Protein AF-A0A401NNU4-F1 (afdb_monomer)

pLDDT: mean 76.31, std 21.55, range [32.75, 97.31]

Structure (mmCIF, N/CA/C/O backbone):
data_AF-A0A401NNU4-F1
#
_entry.id   AF-A0A401NNU4-F1
#
loop_
_atom_site.group_PDB
_atom_site.id
_atom_site.type_symbol
_atom_site.label_atom_id
_atom_site.label_alt_id
_atom_site.label_comp_id
_atom_site.label_asym_id
_atom_site.label_entity_id
_atom_site.label_seq_id
_atom_site.pdbx_PDB_ins_code
_atom_site.Cartn_x
_atom_site.Cartn_y
_atom_site.Cartn_z
_atom_site.occupancy
_atom_site.B_iso_or_equiv
_atom_site.auth_seq_id
_atom_site.auth_comp_id
_atom_site.auth_asym_id
_atom_site.auth_atom_id
_atom_site.pdbx_PDB_model_num
ATOM 1 N N . MET A 1 1 ? -15.698 57.629 66.732 1.00 32.75 1 MET A N 1
ATOM 2 C CA . MET A 1 1 ? -15.661 58.706 67.742 1.00 32.75 1 MET A CA 1
ATOM 3 C C . MET A 1 1 ? -14.354 58.542 68.525 1.00 32.75 1 MET A C 1
ATOM 5 O O . MET A 1 1 ? -14.315 57.684 69.387 1.00 32.75 1 MET A O 1
ATOM 9 N N . ALA A 1 2 ? -13.320 59.308 68.112 1.00 33.59 2 ALA A N 1
ATOM 10 C CA . ALA A 1 2 ? -11.978 59.569 68.696 1.00 33.59 2 ALA A CA 1
ATOM 11 C C . ALA A 1 2 ? -10.979 58.399 68.957 1.00 33.59 2 ALA A C 1
ATOM 13 O O . ALA A 1 2 ? -11.419 57.302 69.278 1.00 33.59 2 ALA A O 1
ATOM 14 N N . PRO A 1 3 ? -9.642 58.637 68.993 1.00 44.38 3 PRO A N 1
ATOM 15 C CA . PRO A 1 3 ? -8.822 59.636 68.278 1.00 44.38 3 PRO A CA 1
ATOM 16 C C . PRO A 1 3 ? -7.462 59.092 67.745 1.00 44.38 3 PRO A C 1
ATOM 18 O O . PRO A 1 3 ? -7.062 57.960 67.998 1.00 44.38 3 PRO A O 1
ATOM 21 N N . ALA A 1 4 ? -6.752 59.949 67.004 1.00 43.72 4 ALA A N 1
ATOM 22 C CA . ALA A 1 4 ? -5.380 59.786 66.521 1.00 43.72 4 ALA A CA 1
ATOM 23 C C . ALA A 1 4 ? -4.320 60.005 67.621 1.00 43.72 4 ALA A C 1
ATOM 25 O O . ALA A 1 4 ? -4.556 60.803 68.525 1.00 43.72 4 ALA A O 1
ATOM 26 N N . MET A 1 5 ? -3.132 59.397 67.481 1.00 40.28 5 MET A N 1
ATOM 27 C CA . MET A 1 5 ? -1.872 59.950 68.002 1.00 40.28 5 MET A CA 1
ATOM 28 C C . MET A 1 5 ? -0.637 59.358 67.296 1.00 40.28 5 MET A C 1
ATOM 30 O O . MET A 1 5 ? -0.454 58.148 67.204 1.00 40.28 5 MET A O 1
ATOM 34 N N . ASP A 1 6 ? 0.168 60.291 66.804 1.00 37.78 6 ASP A N 1
ATOM 35 C CA . ASP A 1 6 ? 1.429 60.233 66.069 1.00 37.78 6 ASP A CA 1
ATOM 36 C C . ASP A 1 6 ? 2.617 59.770 66.939 1.00 37.78 6 ASP A C 1
ATOM 38 O O . ASP A 1 6 ? 2.734 60.194 68.091 1.00 37.78 6 ASP A O 1
ATOM 42 N N . ARG A 1 7 ? 3.513 58.939 66.379 1.00 45.00 7 ARG A N 1
ATOM 43 C CA . ARG A 1 7 ? 4.936 58.861 66.761 1.00 45.00 7 ARG A CA 1
ATOM 44 C C . ARG A 1 7 ? 5.785 58.530 65.537 1.00 45.00 7 ARG A C 1
ATOM 46 O O . ARG A 1 7 ? 5.770 57.417 65.016 1.00 45.00 7 ARG A O 1
ATOM 53 N N . THR A 1 8 ? 6.557 59.525 65.144 1.00 41.88 8 THR A N 1
ATOM 54 C CA . THR A 1 8 ? 7.609 59.523 64.137 1.00 41.88 8 THR A CA 1
ATOM 55 C C . THR A 1 8 ? 8.772 58.592 64.515 1.00 41.88 8 THR A C 1
ATOM 57 O O . THR A 1 8 ? 9.330 58.673 65.609 1.00 41.88 8 THR A O 1
ATOM 60 N N . TRP A 1 9 ? 9.169 57.710 63.591 1.00 35.28 9 TRP A N 1
ATOM 61 C CA . TRP A 1 9 ? 10.417 56.939 63.642 1.00 35.28 9 TRP A CA 1
ATOM 62 C C . TRP A 1 9 ? 11.091 57.001 62.269 1.00 35.28 9 TRP A C 1
ATOM 64 O O . TRP A 1 9 ? 10.523 56.538 61.281 1.00 35.28 9 TRP A O 1
ATOM 74 N N . SER A 1 10 ? 12.296 57.568 62.214 1.00 48.84 10 SER A N 1
ATOM 75 C CA . SER A 1 10 ? 13.102 57.700 60.994 1.00 48.84 10 SER A CA 1
ATOM 76 C C . SER A 1 10 ? 14.362 56.835 61.109 1.00 48.84 10 SER A C 1
ATOM 78 O O . SER A 1 10 ? 15.197 57.128 61.966 1.00 48.84 10 SER A O 1
ATOM 80 N N . PRO A 1 11 ? 14.567 55.809 60.266 1.00 45.81 11 PRO A N 1
ATOM 81 C CA . PRO A 1 11 ? 15.863 55.146 60.143 1.00 45.81 11 PRO A CA 1
ATOM 82 C C . PRO A 1 11 ? 16.764 55.895 59.143 1.00 45.81 11 PRO A C 1
ATOM 84 O O . PRO A 1 11 ? 16.303 56.326 58.088 1.00 45.81 11 PRO A O 1
ATOM 87 N N . GLY A 1 12 ? 18.038 56.076 59.505 1.00 53.81 12 GLY A N 1
ATOM 88 C CA . GLY A 1 12 ? 19.065 56.776 58.722 1.00 53.81 12 GLY A CA 1
ATOM 89 C C . GLY A 1 12 ? 19.544 56.035 57.457 1.00 53.81 12 GLY A C 1
ATOM 90 O O . GLY A 1 12 ? 19.039 54.961 57.142 1.00 53.81 12 GLY A O 1
ATOM 91 N N . PRO A 1 13 ? 20.509 56.612 56.715 1.00 48.47 13 PRO A N 1
ATOM 92 C CA . PRO A 1 13 ? 20.889 56.145 55.381 1.00 48.47 13 PRO A CA 1
ATOM 93 C C . PRO A 1 13 ? 21.641 54.803 55.400 1.00 48.47 13 PRO A C 1
ATOM 95 O O . PRO A 1 13 ? 22.584 54.616 56.170 1.00 48.47 13 PRO A O 1
ATOM 98 N N . GLU A 1 14 ? 21.232 53.887 54.519 1.00 53.38 14 GLU A N 1
ATOM 99 C CA . GLU A 1 14 ? 21.875 52.588 54.285 1.00 53.38 14 GLU A CA 1
ATOM 100 C C . GLU A 1 14 ? 23.282 52.744 53.661 1.00 53.38 14 GLU A C 1
ATOM 102 O O . GLU A 1 14 ? 23.478 53.603 52.794 1.00 53.38 14 GLU A O 1
ATOM 107 N N . PRO A 1 15 ? 24.278 51.922 54.049 1.00 52.44 15 PRO A N 1
ATOM 108 C CA . PRO A 1 15 ? 25.593 51.919 53.412 1.00 52.44 15 PRO A CA 1
ATOM 109 C C . PRO A 1 15 ? 25.564 51.216 52.035 1.00 52.44 15 PRO A C 1
ATOM 111 O O . PRO A 1 15 ? 24.813 50.258 51.847 1.00 52.44 15 PRO A O 1
ATOM 114 N N . PRO A 1 16 ? 26.396 51.643 51.065 1.00 50.12 16 PRO A N 1
ATOM 115 C CA . PRO A 1 16 ? 26.349 51.127 49.698 1.00 50.12 16 PRO A CA 1
ATOM 116 C C . PRO A 1 16 ? 26.843 49.676 49.599 1.00 50.12 16 PRO A C 1
ATOM 118 O O . PRO A 1 16 ? 27.906 49.320 50.109 1.00 50.12 16 PRO A O 1
ATOM 121 N N . LEU A 1 17 ? 26.075 48.846 48.889 1.00 44.38 17 LEU A N 1
ATOM 122 C CA . LEU A 1 17 ? 26.400 47.454 48.578 1.00 44.38 17 LEU A CA 1
ATOM 123 C C . LEU A 1 17 ? 27.609 47.376 47.628 1.00 44.38 17 LEU A C 1
ATOM 125 O O . LEU A 1 17 ? 27.602 47.973 46.550 1.00 44.38 17 LEU A O 1
ATOM 129 N N . SER A 1 18 ? 28.634 46.606 47.997 1.00 47.62 18 SER A N 1
ATOM 130 C CA . SER A 1 18 ? 29.724 46.237 47.089 1.00 47.62 18 SER A CA 1
ATOM 131 C C . SER A 1 18 ? 29.241 45.199 46.058 1.00 47.62 18 SER A C 1
ATOM 133 O O . SER A 1 18 ? 28.441 44.319 46.393 1.00 47.62 18 SER A O 1
ATOM 135 N N . PRO A 1 19 ? 29.696 45.257 44.791 1.00 43.25 19 PRO A N 1
ATOM 136 C CA . PRO A 1 19 ? 29.259 44.303 43.782 1.00 43.25 19 PRO A CA 1
ATOM 137 C C . PRO A 1 19 ? 29.974 42.962 43.988 1.00 43.25 19 PRO A C 1
ATOM 139 O O . PRO A 1 19 ? 31.142 42.791 43.642 1.00 43.25 19 PRO A O 1
ATOM 142 N N . VAL A 1 20 ? 29.256 41.984 44.543 1.00 46.81 20 VAL A N 1
ATOM 143 C CA . VAL A 1 20 ? 29.666 40.575 44.522 1.00 46.81 20 VAL A CA 1
ATOM 144 C C . VAL A 1 20 ? 29.610 40.092 43.072 1.00 46.81 20 VAL A C 1
ATOM 146 O O . VAL A 1 20 ? 28.531 39.949 42.495 1.00 46.81 20 VAL A O 1
ATOM 149 N N . SER A 1 21 ? 30.784 39.855 42.487 1.00 41.12 21 SER A N 1
ATOM 150 C CA . SER A 1 21 ? 30.956 39.197 41.191 1.00 41.12 21 SER A CA 1
ATOM 151 C C . SER A 1 21 ? 30.304 37.811 41.225 1.00 41.12 21 SER A C 1
ATOM 153 O O . SER A 1 21 ? 30.857 36.852 41.763 1.00 41.12 21 SER A O 1
ATOM 155 N N . ARG A 1 22 ? 29.082 37.710 40.693 1.00 39.50 22 ARG A N 1
ATOM 156 C CA . ARG A 1 22 ? 28.406 36.439 40.427 1.00 39.50 22 ARG A CA 1
ATOM 157 C C . ARG A 1 22 ? 28.782 35.990 39.023 1.00 39.50 22 ARG A C 1
ATOM 159 O O . ARG A 1 22 ? 28.078 36.299 38.069 1.00 39.50 22 ARG A O 1
ATOM 166 N N . ASN A 1 23 ? 29.876 35.246 38.909 1.00 36.31 23 ASN A N 1
ATOM 167 C CA . ASN A 1 23 ? 30.072 34.382 37.749 1.00 36.31 23 ASN A CA 1
ATOM 168 C C . ASN A 1 23 ? 29.022 33.259 37.819 1.00 36.31 23 ASN A C 1
ATOM 170 O O . ASN A 1 23 ? 29.019 32.515 38.804 1.00 36.31 23 ASN A O 1
ATOM 174 N N . PRO A 1 24 ? 28.124 33.104 36.831 1.00 41.31 24 PRO A N 1
ATOM 175 C CA . PRO A 1 24 ? 27.259 31.940 36.787 1.00 41.31 24 PRO A CA 1
ATOM 176 C C . PRO A 1 24 ? 28.089 30.732 36.335 1.00 41.31 24 PRO A C 1
ATOM 178 O O . PRO A 1 24 ? 28.663 30.723 35.247 1.00 41.31 24 PRO A O 1
ATOM 181 N N . LEU A 1 25 ? 28.162 29.706 37.184 1.00 40.00 25 LEU A N 1
ATOM 182 C CA . LEU A 1 25 ? 28.594 28.370 36.772 1.00 40.00 25 LEU A CA 1
ATOM 183 C C . LEU A 1 25 ? 27.616 27.867 35.694 1.00 40.00 25 LEU A C 1
ATOM 185 O O . LEU A 1 25 ? 26.404 28.018 35.884 1.00 40.00 25 LEU A O 1
ATOM 189 N N . PRO A 1 26 ? 28.075 27.263 34.584 1.00 38.59 26 PRO A N 1
ATOM 190 C CA . PRO A 1 26 ? 27.151 26.677 33.630 1.00 38.59 26 PRO A CA 1
ATOM 191 C C . PRO A 1 26 ? 26.480 25.464 34.283 1.00 38.59 26 PRO A C 1
ATOM 193 O O . PRO A 1 26 ? 27.127 24.473 34.618 1.00 38.59 26 PRO A O 1
ATOM 196 N N . LEU A 1 27 ? 25.163 25.553 34.470 1.00 38.00 27 LEU A N 1
ATOM 197 C CA . LEU A 1 27 ? 24.308 24.403 34.735 1.00 38.00 27 LEU A CA 1
ATOM 198 C C . LEU A 1 27 ? 24.391 23.492 33.508 1.00 38.00 27 LEU A C 1
ATOM 200 O O . LEU A 1 27 ? 23.759 23.752 32.486 1.00 38.00 27 LEU A O 1
ATOM 204 N N . SER A 1 28 ? 25.217 22.450 33.605 1.00 37.31 28 SER A N 1
ATOM 205 C CA . SER A 1 28 ? 25.297 21.363 32.632 1.00 37.31 28 SER A CA 1
ATOM 206 C C . SER A 1 28 ? 23.976 20.598 32.641 1.00 37.31 28 SER A C 1
ATOM 208 O O . SER A 1 28 ? 23.824 19.581 33.314 1.00 37.31 28 SER A O 1
ATOM 210 N N . ILE A 1 29 ? 22.998 21.116 31.903 1.00 43.00 29 ILE A N 1
ATOM 211 C CA . ILE A 1 29 ? 21.837 20.356 31.463 1.00 43.00 29 ILE A CA 1
ATOM 212 C C . ILE A 1 29 ? 22.400 19.292 30.523 1.00 43.00 29 ILE A C 1
ATOM 214 O O . ILE A 1 29 ? 22.814 19.602 29.405 1.00 43.00 29 ILE A O 1
ATOM 218 N N . THR A 1 30 ? 22.445 18.046 30.995 1.00 43.84 30 THR A N 1
ATOM 219 C CA . THR A 1 30 ? 22.606 16.856 30.156 1.00 43.84 30 THR A CA 1
ATOM 220 C C . THR A 1 30 ? 21.442 16.823 29.171 1.00 43.84 30 THR A C 1
ATOM 222 O O . THR A 1 30 ? 20.415 16.190 29.390 1.00 43.84 30 THR A O 1
ATOM 225 N N . THR A 1 31 ? 21.587 17.574 28.088 1.00 39.41 31 THR A N 1
ATOM 226 C CA . THR A 1 31 ? 20.840 17.353 26.859 1.00 39.41 31 THR A CA 1
ATOM 227 C C . THR A 1 31 ? 21.402 16.045 26.309 1.00 39.41 31 THR A C 1
ATOM 229 O O . THR A 1 31 ? 22.629 15.946 26.204 1.00 39.41 31 THR A O 1
ATOM 232 N N . PRO A 1 32 ? 20.592 15.013 26.008 1.00 39.66 32 PRO A N 1
ATOM 233 C CA . PRO A 1 32 ? 21.134 13.827 25.366 1.00 39.66 32 PRO A CA 1
ATOM 234 C C . PRO A 1 32 ? 21.849 14.285 24.093 1.00 39.66 32 PRO A C 1
ATOM 236 O O . PRO A 1 32 ? 21.287 15.032 23.290 1.00 39.66 32 PRO A O 1
ATOM 239 N N . ALA A 1 33 ? 23.107 13.878 23.938 1.00 47.31 33 ALA A N 1
ATOM 240 C CA . ALA A 1 33 ? 24.030 14.286 22.877 1.00 47.31 33 ALA A CA 1
ATOM 241 C C . ALA A 1 33 ? 23.599 13.848 21.456 1.00 47.31 33 ALA A C 1
ATOM 243 O O . ALA A 1 33 ? 24.410 13.790 20.540 1.00 47.31 33 ALA A O 1
ATOM 244 N N . MET A 1 34 ? 22.317 13.552 21.252 1.00 45.59 34 MET A N 1
ATOM 245 C CA . MET A 1 34 ? 21.749 13.002 20.028 1.00 45.59 34 MET A CA 1
ATOM 246 C C . MET A 1 34 ? 21.337 14.078 19.010 1.00 45.59 34 MET A C 1
ATOM 248 O O . MET A 1 34 ? 20.809 13.748 17.956 1.00 45.59 34 MET A O 1
ATOM 252 N N . PHE A 1 35 ? 21.560 15.367 19.301 1.00 45.53 35 PHE A N 1
ATOM 253 C CA . PHE A 1 35 ? 21.097 16.471 18.444 1.00 45.53 35 PHE A CA 1
ATOM 254 C C . PHE A 1 35 ? 22.213 17.350 17.849 1.00 45.53 35 PHE A C 1
ATOM 256 O O . PHE A 1 35 ? 21.921 18.278 17.092 1.00 45.53 35 PHE A O 1
ATOM 263 N N . ILE A 1 36 ? 23.491 17.055 18.136 1.00 50.41 36 ILE A N 1
ATOM 264 C CA . ILE A 1 36 ? 24.652 17.789 17.592 1.00 50.41 36 ILE A CA 1
ATOM 265 C C . ILE A 1 36 ? 25.535 16.857 16.740 1.00 50.41 36 ILE A C 1
ATOM 267 O O . ILE A 1 36 ? 26.698 16.615 17.037 1.00 50.41 36 ILE A O 1
ATOM 271 N N . ILE A 1 37 ? 24.980 16.365 15.630 1.00 47.41 37 ILE A N 1
ATOM 272 C CA . ILE A 1 37 ? 25.741 15.890 14.454 1.00 47.41 37 ILE A CA 1
ATOM 273 C C . ILE A 1 37 ? 25.228 16.667 13.223 1.00 47.41 37 ILE A C 1
ATOM 275 O O . ILE A 1 37 ? 24.830 16.114 12.207 1.00 47.41 37 ILE A O 1
ATOM 279 N N . ARG A 1 38 ? 25.135 17.997 13.333 1.00 54.16 38 ARG A N 1
ATOM 280 C CA . ARG A 1 38 ? 24.324 18.841 12.430 1.00 54.16 38 ARG A CA 1
ATOM 281 C C . ARG A 1 38 ? 25.023 19.425 11.192 1.00 54.16 38 ARG A C 1
ATOM 283 O O . ARG A 1 38 ? 24.593 20.470 10.720 1.00 54.16 38 ARG A O 1
ATOM 290 N N . SER A 1 39 ? 26.064 18.813 10.619 1.00 56.78 39 SER A N 1
ATOM 291 C CA . SER A 1 39 ? 26.588 19.377 9.349 1.00 56.78 39 SER A CA 1
ATOM 292 C C . SER A 1 39 ? 27.450 18.506 8.437 1.00 56.78 39 SER A C 1
ATOM 294 O O . SER A 1 39 ? 27.784 18.970 7.346 1.00 56.78 39 SER A O 1
ATOM 296 N N . LYS A 1 40 ? 27.836 17.277 8.812 1.00 48.56 40 LYS A N 1
ATOM 297 C CA . LYS A 1 40 ? 28.824 16.529 8.005 1.00 48.56 40 LYS A CA 1
ATOM 298 C C . LYS A 1 40 ? 28.430 15.122 7.559 1.00 48.56 40 LYS A C 1
ATOM 300 O O . LYS A 1 40 ? 29.054 14.629 6.629 1.00 48.56 40 LYS A O 1
ATOM 305 N N . PHE A 1 41 ? 27.386 14.526 8.138 1.00 50.16 41 PHE A N 1
ATOM 306 C CA . PHE A 1 41 ? 26.942 13.162 7.807 1.00 50.16 41 PHE A CA 1
ATOM 307 C C . PHE A 1 41 ? 25.661 13.098 6.956 1.00 50.16 41 PHE A C 1
ATOM 309 O O . PHE A 1 41 ? 25.366 12.061 6.381 1.00 50.16 41 PHE A O 1
ATOM 316 N N . ASP A 1 42 ? 24.959 14.213 6.760 1.00 55.84 42 ASP A N 1
ATOM 317 C CA . ASP A 1 42 ? 23.722 14.258 5.959 1.00 55.84 42 ASP A CA 1
ATOM 318 C C . ASP A 1 42 ? 23.969 14.589 4.470 1.00 55.84 42 ASP A C 1
ATOM 320 O O . ASP A 1 42 ? 23.104 15.105 3.775 1.00 55.84 42 ASP A O 1
ATOM 324 N N . ARG A 1 43 ? 25.204 14.399 3.976 1.00 62.91 43 ARG A N 1
ATOM 325 C CA . ARG A 1 43 ? 25.581 14.765 2.591 1.00 62.91 43 ARG A CA 1
ATOM 326 C C . ARG A 1 43 ? 25.533 13.597 1.610 1.00 62.91 43 ARG A C 1
ATOM 328 O O . ARG A 1 43 ? 25.573 13.842 0.412 1.00 62.91 43 ARG A O 1
ATOM 335 N N . GLY A 1 44 ? 25.500 12.363 2.106 1.00 65.19 44 GLY A N 1
ATOM 336 C CA . GLY A 1 44 ? 25.419 11.158 1.288 1.00 65.19 44 GLY A CA 1
ATOM 337 C C . GLY A 1 44 ? 24.075 10.470 1.483 1.00 65.19 44 GLY A C 1
ATOM 338 O O . GLY A 1 44 ? 23.639 10.286 2.620 1.00 65.19 44 GLY A O 1
ATOM 339 N N . VAL A 1 45 ? 23.445 10.061 0.381 1.00 71.25 45 VAL A N 1
ATOM 340 C CA . VAL A 1 45 ? 22.211 9.255 0.393 1.00 71.25 45 VAL A CA 1
ATOM 341 C C . VAL A 1 45 ? 22.399 7.923 1.139 1.00 71.25 45 VAL A C 1
ATOM 343 O O . VAL A 1 45 ? 21.477 7.442 1.789 1.00 71.25 45 VAL A O 1
ATOM 346 N N . ASN A 1 46 ? 23.637 7.411 1.170 1.00 78.94 46 ASN A N 1
ATOM 347 C CA . ASN A 1 46 ? 24.016 6.123 1.763 1.00 78.94 46 ASN A CA 1
ATOM 348 C C . ASN A 1 46 ? 24.853 6.255 3.055 1.00 78.94 46 ASN A C 1
ATOM 350 O O . ASN A 1 46 ? 25.713 5.418 3.335 1.00 78.94 46 ASN A O 1
ATOM 354 N N . THR A 1 47 ? 24.659 7.316 3.850 1.00 79.81 47 THR A N 1
ATOM 355 C CA . THR A 1 47 ? 25.391 7.473 5.120 1.00 79.81 47 THR A CA 1
ATOM 356 C C . THR A 1 47 ? 24.802 6.611 6.241 1.00 79.81 47 THR A C 1
ATOM 358 O O . THR A 1 47 ? 23.626 6.736 6.593 1.00 79.81 47 THR A O 1
ATOM 361 N N . PHE A 1 48 ? 25.660 5.808 6.873 1.00 83.69 48 PHE A N 1
ATOM 362 C CA . PHE A 1 48 ? 25.325 4.999 8.045 1.00 83.69 48 PHE A CA 1
ATOM 363 C C . PHE A 1 48 ? 25.532 5.754 9.367 1.00 83.69 48 PHE A C 1
ATOM 365 O O . PHE A 1 48 ? 26.466 6.545 9.522 1.00 83.69 48 PHE A O 1
ATOM 372 N N . SER A 1 49 ? 24.678 5.459 10.343 1.00 82.25 49 SER A N 1
ATOM 373 C CA . SER A 1 49 ? 24.835 5.847 11.738 1.00 82.25 49 SER A CA 1
ATOM 374 C C . SER A 1 49 ? 25.939 5.024 12.412 1.00 82.25 49 SER A C 1
ATOM 376 O O . SER A 1 49 ? 26.282 3.941 11.927 1.00 82.25 49 SER A O 1
ATOM 378 N N . PRO A 1 50 ? 26.490 5.483 13.549 1.00 82.06 50 PRO A N 1
ATOM 379 C CA . PRO A 1 50 ? 27.444 4.697 14.339 1.00 82.06 50 PRO A CA 1
ATOM 380 C C . PRO A 1 50 ? 26.917 3.311 14.754 1.00 82.06 50 PRO A C 1
ATOM 382 O O . PRO A 1 50 ? 27.697 2.390 14.973 1.00 82.06 50 PRO A O 1
ATOM 385 N N . GLU A 1 51 ? 25.595 3.156 14.833 1.00 85.56 51 GLU A N 1
ATOM 386 C CA . GLU A 1 51 ? 24.875 1.918 15.148 1.00 85.56 51 GLU A CA 1
ATOM 387 C C . GLU A 1 51 ? 24.551 1.069 13.902 1.00 85.56 51 GLU A C 1
ATOM 389 O O . GLU A 1 51 ? 23.917 0.022 14.024 1.00 85.56 51 GLU A O 1
ATOM 394 N N . GLY A 1 52 ? 24.960 1.507 12.706 1.00 85.88 52 GLY A N 1
ATOM 395 C CA . GLY A 1 52 ? 24.772 0.784 11.445 1.00 85.88 52 GLY A CA 1
ATOM 396 C C . GLY A 1 52 ? 23.427 1.016 10.747 1.00 85.88 52 GLY A C 1
ATOM 397 O O . GLY A 1 52 ? 23.045 0.212 9.900 1.00 85.88 52 GLY A O 1
ATOM 398 N N . ARG A 1 53 ? 22.694 2.088 11.074 1.00 85.56 53 ARG A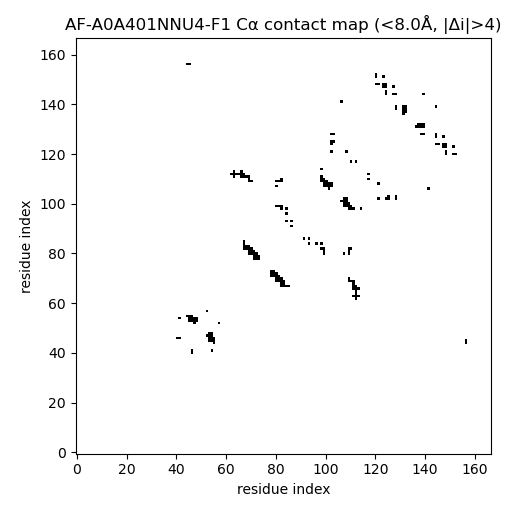 N 1
ATOM 399 C CA . ARG A 1 53 ? 21.383 2.408 10.466 1.00 85.56 53 ARG A CA 1
ATOM 400 C C . ARG A 1 53 ? 21.524 3.462 9.369 1.00 85.56 53 ARG A C 1
ATOM 402 O O . ARG A 1 53 ? 22.341 4.363 9.503 1.00 85.56 53 ARG A O 1
ATOM 409 N N . LEU A 1 54 ? 20.727 3.400 8.305 1.00 86.88 54 LEU A N 1
ATOM 410 C CA . LEU A 1 54 ? 20.746 4.425 7.253 1.00 86.88 54 LEU A CA 1
ATOM 411 C C . LEU A 1 54 ? 19.959 5.662 7.688 1.00 86.88 54 LEU A C 1
ATOM 413 O O . LEU A 1 54 ? 18.750 5.579 7.894 1.00 86.88 54 LEU A O 1
ATOM 417 N N . PHE A 1 55 ? 20.620 6.820 7.787 1.00 84.56 55 PHE A N 1
ATOM 418 C CA . PHE A 1 55 ? 19.967 8.040 8.279 1.00 84.56 55 PHE A CA 1
ATOM 419 C C . PHE A 1 55 ? 18.784 8.485 7.412 1.00 84.56 55 PHE A C 1
ATOM 421 O O . PHE A 1 55 ? 17.756 8.877 7.956 1.00 84.56 55 PHE A O 1
ATOM 428 N N . GLN A 1 56 ? 18.886 8.361 6.085 1.00 85.50 56 GLN A N 1
ATOM 429 C CA . GLN A 1 56 ? 17.796 8.752 5.183 1.00 85.50 56 GLN A CA 1
ATOM 430 C C . GLN A 1 56 ? 16.535 7.902 5.382 1.00 85.50 56 GLN A C 1
ATOM 432 O O . GLN A 1 56 ? 15.423 8.426 5.364 1.00 85.50 56 GLN A O 1
ATOM 437 N N . VAL A 1 57 ? 16.697 6.604 5.657 1.00 88.31 57 VAL A N 1
ATOM 438 C CA . VAL A 1 57 ? 15.569 5.704 5.942 1.00 88.31 57 VAL A CA 1
ATOM 439 C C . VAL A 1 57 ? 14.905 6.083 7.265 1.00 88.31 57 VAL A C 1
ATOM 441 O O . VAL A 1 57 ? 13.680 6.124 7.352 1.00 88.31 57 VAL A O 1
ATOM 444 N N . GLU A 1 58 ? 15.691 6.438 8.282 1.00 88.12 58 GLU A N 1
ATOM 445 C CA . GLU A 1 58 ? 15.153 6.917 9.559 1.00 88.12 58 GLU A CA 1
ATOM 446 C C . GLU A 1 58 ? 14.348 8.205 9.405 1.00 88.12 58 GLU A C 1
ATOM 448 O O . GLU A 1 58 ? 13.247 8.318 9.945 1.00 88.12 58 GLU A O 1
ATOM 453 N N . TYR A 1 59 ? 14.858 9.163 8.629 1.00 88.19 59 TYR A N 1
ATOM 454 C CA . TYR A 1 59 ? 14.139 10.404 8.357 1.00 88.19 59 TYR A CA 1
ATOM 455 C C . TYR A 1 59 ? 12.838 10.158 7.591 1.00 88.19 59 TYR A C 1
ATOM 457 O O . TYR A 1 59 ? 11.814 10.755 7.931 1.00 88.19 59 TYR A O 1
ATOM 465 N N . ALA A 1 60 ? 12.845 9.241 6.622 1.00 88.50 60 ALA A N 1
ATOM 4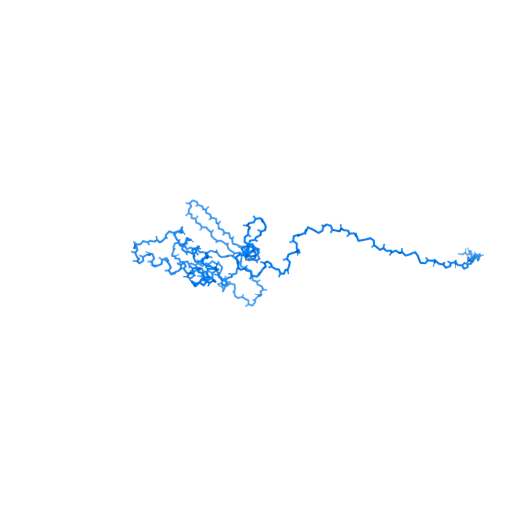66 C CA . ALA A 1 60 ? 11.639 8.848 5.902 1.00 88.50 60 ALA A CA 1
ATOM 467 C C . ALA A 1 60 ? 10.596 8.206 6.836 1.00 88.50 60 ALA A C 1
ATOM 469 O O . ALA A 1 60 ? 9.417 8.558 6.777 1.00 88.50 60 ALA A O 1
ATOM 470 N N . ILE A 1 61 ? 11.016 7.327 7.753 1.00 89.69 61 ILE A N 1
ATOM 471 C CA . ILE A 1 61 ? 10.114 6.699 8.733 1.00 89.69 61 ILE A CA 1
ATOM 472 C C . ILE A 1 61 ? 9.477 7.749 9.652 1.00 89.69 61 ILE A C 1
ATOM 474 O O . ILE A 1 61 ? 8.275 7.682 9.919 1.00 89.69 61 ILE A O 1
ATOM 478 N N . GLU A 1 62 ? 10.239 8.742 10.114 1.00 89.44 62 GLU A N 1
ATOM 479 C CA . GLU A 1 62 ? 9.675 9.840 10.908 1.00 89.44 62 GLU A CA 1
ATOM 480 C C . GLU A 1 62 ? 8.702 10.706 10.091 1.00 89.44 62 GLU A C 1
ATOM 482 O O . GLU A 1 62 ? 7.669 11.124 10.617 1.00 89.44 62 GLU A O 1
ATOM 487 N N . ALA A 1 63 ? 8.966 10.924 8.798 1.00 88.44 63 ALA A N 1
ATOM 488 C CA . ALA A 1 63 ? 8.056 11.653 7.914 1.00 88.44 63 ALA A CA 1
ATOM 489 C C . ALA A 1 63 ? 6.718 10.918 7.710 1.00 88.44 63 ALA A C 1
ATOM 491 O O . ALA A 1 63 ? 5.665 11.560 7.686 1.00 88.44 63 ALA A O 1
ATOM 492 N N . ILE A 1 64 ? 6.726 9.580 7.641 1.00 90.00 64 ILE A N 1
ATOM 493 C CA . ILE A 1 64 ? 5.499 8.770 7.514 1.00 90.00 64 ILE A CA 1
ATOM 494 C C . ILE A 1 64 ? 4.563 8.981 8.712 1.00 90.00 64 ILE A C 1
ATOM 496 O O . ILE A 1 64 ? 3.347 9.028 8.528 1.00 90.00 64 ILE A O 1
ATOM 500 N N . LYS A 1 65 ? 5.096 9.183 9.926 1.00 88.12 65 LYS A N 1
ATOM 501 C CA . LYS A 1 65 ? 4.281 9.405 11.139 1.00 88.12 65 LYS A CA 1
ATOM 502 C C . LYS A 1 65 ? 3.454 10.693 11.099 1.00 88.12 65 LYS A C 1
ATOM 504 O O . LYS A 1 65 ? 2.484 10.811 11.841 1.00 88.12 65 LYS A O 1
ATOM 509 N N . LEU A 1 66 ? 3.827 11.656 10.255 1.00 87.12 66 LEU A N 1
ATOM 510 C CA . LEU A 1 66 ? 3.064 12.891 10.049 1.00 87.12 66 LEU A CA 1
ATOM 511 C C . LEU A 1 66 ? 1.878 12.692 9.085 1.00 87.12 66 LEU A C 1
ATOM 513 O O . LEU A 1 66 ? 0.988 13.546 9.018 1.00 87.12 66 LEU A O 1
ATOM 517 N N . GLY A 1 67 ? 1.848 11.570 8.358 1.00 86.12 67 GLY A N 1
ATOM 518 C CA . GLY A 1 67 ? 0.795 11.211 7.415 1.00 86.12 67 GLY A CA 1
ATOM 519 C C . GLY A 1 67 ? -0.566 10.932 8.060 1.00 86.12 67 GLY A C 1
ATOM 520 O O . GLY A 1 67 ? -0.733 10.938 9.285 1.00 86.12 67 GLY A O 1
ATOM 521 N N . SER A 1 68 ? -1.568 10.717 7.206 1.00 89.00 68 SER A N 1
ATOM 522 C CA . SER A 1 68 ? -2.883 10.211 7.613 1.00 89.00 68 SER A CA 1
ATOM 523 C C . SER A 1 68 ? -2.781 8.788 8.147 1.00 89.00 68 SER A C 1
ATOM 525 O O . SER A 1 68 ? -2.058 7.965 7.594 1.00 89.00 68 SER A O 1
ATOM 527 N N . THR A 1 69 ? -3.550 8.475 9.186 1.00 92.00 69 THR A N 1
ATOM 528 C CA . THR A 1 69 ? -3.566 7.123 9.755 1.00 92.00 69 THR A CA 1
ATOM 529 C C . THR A 1 69 ? -4.284 6.155 8.815 1.00 92.00 69 THR A C 1
ATOM 531 O O . THR A 1 69 ? -5.461 6.353 8.521 1.00 92.00 69 THR A O 1
ATOM 534 N N . ALA A 1 70 ? -3.605 5.091 8.385 1.00 93.44 70 ALA A N 1
ATOM 535 C CA . ALA A 1 70 ? -4.183 3.993 7.611 1.00 93.44 70 ALA A CA 1
ATOM 536 C C . ALA A 1 70 ? -4.213 2.701 8.444 1.00 93.44 70 ALA A C 1
ATOM 538 O O . ALA A 1 70 ? -3.251 2.386 9.144 1.00 93.44 70 ALA A O 1
ATOM 539 N N . ILE A 1 71 ? -5.315 1.952 8.373 1.00 95.25 71 ILE A N 1
ATOM 540 C CA . ILE A 1 71 ? -5.536 0.698 9.104 1.00 95.25 71 ILE A CA 1
ATOM 541 C C . ILE A 1 71 ? -6.054 -0.361 8.128 1.00 95.25 71 ILE A C 1
ATOM 543 O O . ILE A 1 71 ? -6.964 -0.101 7.343 1.00 95.25 71 ILE A O 1
ATOM 547 N N . GLY A 1 72 ? -5.495 -1.568 8.212 1.00 95.94 72 GLY A N 1
ATOM 548 C CA . GLY A 1 72 ? -5.991 -2.756 7.522 1.00 95.94 72 GLY A CA 1
ATOM 549 C C . GLY A 1 72 ? -6.315 -3.864 8.520 1.00 95.94 72 GLY A C 1
ATOM 550 O O . GLY A 1 72 ? -5.506 -4.153 9.400 1.00 95.94 72 GLY A O 1
ATOM 551 N N . ILE A 1 73 ? -7.491 -4.478 8.396 1.00 97.31 73 ILE A N 1
ATOM 552 C CA . ILE A 1 73 ? -7.924 -5.602 9.234 1.00 97.31 73 ILE A CA 1
ATOM 553 C C . ILE A 1 73 ? -8.208 -6.798 8.332 1.00 97.31 73 ILE A C 1
ATOM 555 O O . ILE A 1 73 ? -9.053 -6.720 7.442 1.00 97.31 73 ILE A O 1
ATOM 559 N N . GLN A 1 74 ? -7.521 -7.908 8.591 1.00 96.31 74 GLN A N 1
ATOM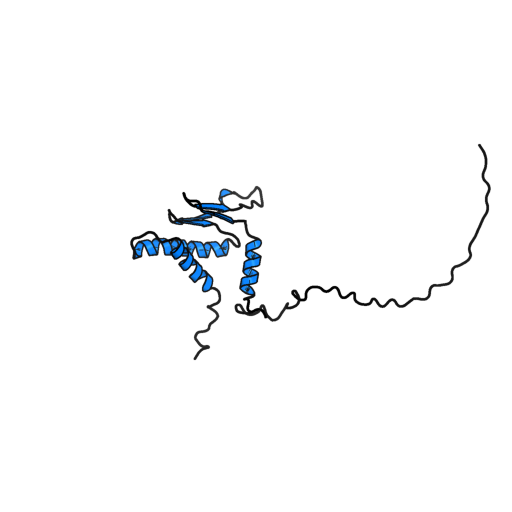 560 C CA . GLN A 1 74 ? -7.789 -9.192 7.955 1.00 96.31 74 GLN A CA 1
ATOM 561 C C . GLN A 1 74 ? -8.731 -10.020 8.832 1.00 96.31 74 GLN A C 1
ATOM 563 O O . GLN A 1 74 ? -8.504 -10.184 10.031 1.00 96.31 74 GLN A O 1
ATOM 568 N N . THR A 1 75 ? -9.773 -10.565 8.219 1.00 97.19 75 THR A N 1
ATOM 569 C CA . THR A 1 75 ? -10.700 -11.521 8.825 1.00 97.19 75 THR A CA 1
ATOM 570 C C . THR A 1 75 ? -10.690 -12.827 8.029 1.00 97.19 75 THR A C 1
ATOM 572 O O . THR A 1 75 ? -10.008 -12.956 7.013 1.00 97.19 75 THR A O 1
ATOM 575 N N . THR A 1 76 ? -11.445 -13.825 8.487 1.00 97.12 76 THR A N 1
ATOM 576 C CA . THR A 1 76 ? -11.639 -15.083 7.747 1.00 97.12 76 THR A CA 1
ATOM 577 C C . THR A 1 76 ? -12.447 -14.905 6.463 1.00 97.12 76 THR A C 1
ATOM 579 O O . THR A 1 76 ? -12.370 -15.753 5.581 1.00 97.12 76 THR A O 1
ATOM 582 N N . GLU A 1 77 ? -13.240 -13.836 6.371 1.00 96.19 77 GLU A N 1
ATOM 583 C CA . GLU A 1 77 ? -14.122 -13.562 5.231 1.00 96.19 77 GLU A CA 1
ATOM 584 C C . GLU A 1 77 ? -13.480 -12.624 4.205 1.00 96.19 77 GLU A C 1
ATOM 586 O O . GLU A 1 77 ? -13.836 -12.665 3.030 1.00 96.19 77 GLU A O 1
ATOM 591 N N . GLY A 1 78 ? -12.528 -11.784 4.620 1.00 93.69 78 GLY A N 1
ATOM 592 C CA . GLY A 1 78 ? -11.889 -10.831 3.723 1.00 93.69 78 GLY A CA 1
ATOM 593 C C . GLY A 1 78 ? -10.969 -9.846 4.433 1.00 93.69 78 GLY A C 1
ATOM 594 O O . GLY A 1 78 ? -10.466 -10.100 5.526 1.00 93.69 78 GLY A O 1
ATOM 595 N N . VAL A 1 79 ? -10.735 -8.706 3.787 1.00 96.25 79 VAL A N 1
ATOM 596 C CA . VAL A 1 79 ? -9.872 -7.633 4.292 1.00 96.25 79 VAL A CA 1
ATOM 597 C C . VAL A 1 79 ? -10.625 -6.312 4.216 1.00 96.25 79 VAL A C 1
ATOM 599 O O . VAL A 1 79 ? -11.304 -6.035 3.230 1.00 96.25 79 VAL A O 1
ATOM 602 N N . VAL A 1 80 ? -10.495 -5.491 5.256 1.00 96.44 80 VAL A N 1
ATOM 603 C CA . VAL A 1 80 ? -11.046 -4.134 5.307 1.00 96.44 80 VAL A CA 1
ATOM 604 C C . VAL A 1 80 ? -9.902 -3.143 5.440 1.00 96.44 80 VAL A C 1
ATOM 606 O O . VAL A 1 80 ? -9.040 -3.307 6.302 1.00 96.44 80 VAL A O 1
ATOM 609 N N . LEU A 1 81 ? -9.915 -2.105 4.604 1.00 95.88 81 LEU A N 1
ATOM 610 C CA . LEU A 1 81 ? -8.986 -0.981 4.660 1.00 95.88 81 LEU A CA 1
ATOM 611 C C . LEU A 1 81 ? -9.749 0.282 5.067 1.00 95.88 81 LEU A C 1
ATOM 613 O O . LEU A 1 81 ? -10.829 0.555 4.544 1.00 95.88 81 LEU A O 1
ATOM 617 N N . ALA A 1 82 ? -9.187 1.055 5.989 1.00 94.50 82 ALA A N 1
ATOM 618 C CA . ALA A 1 82 ? -9.735 2.327 6.439 1.00 94.50 82 ALA A CA 1
ATOM 619 C C . ALA A 1 82 ? -8.610 3.355 6.565 1.00 94.50 82 ALA A C 1
ATOM 621 O O . ALA A 1 82 ? -7.552 3.053 7.116 1.00 94.50 82 ALA A O 1
ATOM 622 N N . VAL A 1 83 ? -8.835 4.574 6.072 1.00 93.19 83 VAL A N 1
ATOM 623 C CA . VAL A 1 83 ? -7.855 5.664 6.158 1.00 93.19 83 VAL A CA 1
ATOM 624 C C . VAL A 1 83 ? -8.515 6.937 6.672 1.00 93.19 83 VAL A C 1
ATOM 626 O O . VAL A 1 83 ? -9.656 7.255 6.339 1.00 93.19 83 VAL A O 1
ATOM 629 N N . GLU A 1 84 ? -7.783 7.664 7.507 1.00 90.31 84 GLU A N 1
ATOM 630 C CA . GLU A 1 84 ? -8.156 8.977 8.013 1.00 90.31 84 GLU A CA 1
ATOM 631 C C . GLU A 1 84 ? -8.096 10.036 6.896 1.00 90.31 84 GLU A C 1
ATOM 633 O O . GLU A 1 84 ? -7.019 10.425 6.433 1.00 90.31 84 GLU A O 1
ATOM 638 N N . ASN A 1 85 ? -9.254 10.574 6.509 1.00 86.75 85 ASN A N 1
ATOM 639 C CA . ASN A 1 85 ? -9.334 11.705 5.584 1.00 86.75 85 ASN A CA 1
ATOM 640 C C . ASN A 1 85 ? -9.288 13.035 6.350 1.00 86.75 85 ASN A C 1
ATOM 642 O O . ASN A 1 85 ? -10.293 13.497 6.894 1.00 86.75 85 ASN A O 1
ATOM 646 N N . ARG A 1 86 ? -8.111 13.671 6.377 1.00 82.44 86 ARG A N 1
ATOM 647 C CA . ARG A 1 86 ? -7.914 14.978 7.019 1.00 82.44 86 ARG A CA 1
ATOM 648 C C . ARG A 1 86 ? -8.392 16.113 6.114 1.00 82.44 86 ARG A C 1
ATOM 650 O O . ARG A 1 86 ? -7.673 16.559 5.223 1.00 82.44 86 ARG A O 1
ATOM 657 N N . ILE A 1 87 ? -9.597 16.609 6.374 1.00 83.38 87 ILE A N 1
ATOM 658 C CA . ILE A 1 87 ? -10.148 17.793 5.707 1.00 83.38 87 ILE A CA 1
ATOM 659 C C . ILE A 1 87 ? -9.644 19.036 6.447 1.00 83.38 87 ILE A C 1
ATOM 661 O O . ILE A 1 87 ? -10.031 19.289 7.586 1.00 83.38 87 ILE A O 1
ATOM 665 N N . THR A 1 88 ? -8.765 19.812 5.814 1.00 84.56 88 THR A N 1
ATOM 666 C CA . THR A 1 88 ? -8.167 21.013 6.429 1.00 84.56 88 THR A CA 1
ATOM 667 C C . THR A 1 88 ? -9.018 22.267 6.246 1.00 84.56 88 THR A C 1
ATOM 669 O O . THR A 1 88 ? -8.898 23.211 7.023 1.00 84.56 88 THR A O 1
ATOM 672 N N . SER A 1 89 ? -9.882 22.289 5.228 1.00 86.56 89 SER A N 1
ATOM 673 C CA . SER A 1 89 ? -10.733 23.429 4.897 1.00 86.56 89 SER A CA 1
ATOM 674 C C . SER A 1 89 ? -12.099 22.964 4.392 1.00 86.56 89 SER A C 1
ATOM 676 O O . SER A 1 89 ? -12.156 22.007 3.620 1.00 86.56 89 SER A O 1
ATOM 678 N N . PRO A 1 90 ? -13.192 23.671 4.734 1.00 83.44 90 PRO A N 1
ATOM 679 C CA . PRO A 1 90 ? -14.529 23.382 4.211 1.00 83.44 90 PRO A CA 1
ATOM 680 C C . PRO A 1 90 ? -14.667 23.626 2.697 1.00 83.44 90 PRO A C 1
ATOM 682 O O . PRO A 1 90 ? -15.696 23.289 2.126 1.00 83.44 90 PRO A O 1
ATOM 685 N N . LEU A 1 91 ? -13.659 24.219 2.045 1.00 88.50 91 LEU A N 1
ATOM 686 C CA . LEU A 1 91 ? -13.613 24.378 0.586 1.00 88.50 91 LEU A CA 1
ATOM 687 C C . LEU A 1 91 ? -13.071 23.137 -0.138 1.00 88.50 91 LEU A C 1
ATOM 689 O O . LEU A 1 91 ? -13.107 23.089 -1.366 1.00 88.50 91 LEU A O 1
ATOM 693 N N . MET A 1 92 ? -12.516 22.168 0.594 1.00 84.94 92 MET A N 1
ATOM 694 C CA . MET A 1 92 ? -12.019 20.931 0.002 1.00 84.94 92 MET A CA 1
ATOM 695 C C . MET A 1 92 ? -13.161 19.944 -0.189 1.00 84.94 92 MET A C 1
ATOM 697 O O . MET A 1 92 ? -13.875 19.630 0.759 1.00 84.94 92 MET A O 1
ATOM 701 N N . GLU A 1 93 ? -13.271 19.412 -1.403 1.00 85.06 93 GLU A N 1
ATOM 702 C CA . GLU A 1 93 ? -14.166 18.302 -1.704 1.00 85.06 93 GLU A CA 1
ATOM 703 C C . GLU A 1 93 ? -13.602 17.012 -1.079 1.00 85.06 93 GLU A C 1
ATOM 705 O O . GLU A 1 93 ? -12.537 16.553 -1.509 1.00 85.06 93 GLU A O 1
ATOM 710 N N . PRO A 1 94 ? -14.274 16.407 -0.080 1.00 78.19 94 PRO A N 1
ATOM 711 C CA . PRO A 1 94 ? -13.758 15.230 0.621 1.00 78.19 94 PRO A CA 1
ATOM 712 C C . PRO A 1 94 ? -13.541 14.031 -0.302 1.00 78.19 94 PRO A C 1
ATOM 714 O O . PRO A 1 94 ? -12.627 13.242 -0.081 1.00 78.19 94 PRO A O 1
ATOM 717 N N . ASN A 1 95 ? -14.353 13.924 -1.357 1.00 79.44 95 ASN A N 1
ATOM 718 C CA . ASN A 1 95 ? -14.282 12.834 -2.326 1.00 79.44 95 ASN A CA 1
ATOM 719 C C . ASN A 1 95 ? -13.041 12.897 -3.228 1.00 79.44 95 ASN A C 1
ATOM 721 O O . ASN A 1 95 ? -12.712 11.908 -3.865 1.00 79.44 95 ASN A O 1
ATOM 725 N N . ASN A 1 96 ? -12.341 14.035 -3.283 1.00 78.81 96 ASN A N 1
ATOM 726 C CA . ASN A 1 96 ? -11.136 14.181 -4.102 1.00 78.81 96 ASN A CA 1
ATOM 727 C C . ASN A 1 96 ? -9.859 13.712 -3.373 1.00 78.81 96 ASN A C 1
ATOM 729 O O . ASN A 1 96 ? -8.793 13.613 -3.979 1.00 78.81 96 ASN A O 1
ATOM 733 N N . ILE A 1 97 ? -9.936 13.461 -2.060 1.00 77.62 97 ILE A N 1
ATOM 734 C CA . ILE A 1 97 ? -8.811 12.952 -1.266 1.00 77.62 97 ILE A CA 1
ATOM 735 C C . ILE A 1 97 ? -8.885 11.422 -1.252 1.00 77.62 97 ILE A C 1
ATOM 737 O O . ILE A 1 97 ? -9.449 10.809 -0.346 1.00 77.62 97 ILE A O 1
ATOM 741 N N . GLU A 1 98 ? -8.307 10.803 -2.277 1.00 80.50 98 GLU A N 1
ATOM 742 C CA . GLU A 1 98 ? -8.236 9.347 -2.403 1.00 80.50 98 GLU A CA 1
ATOM 743 C C . GLU A 1 98 ? -6.981 8.801 -1.711 1.00 80.50 98 GLU A C 1
ATOM 745 O O . GLU A 1 98 ? -5.883 8.798 -2.267 1.00 80.50 98 GLU A O 1
ATOM 750 N N . ASN A 1 99 ? -7.148 8.331 -0.473 1.00 89.25 99 ASN A N 1
ATOM 751 C CA . ASN A 1 99 ? -6.095 7.610 0.255 1.00 89.25 99 ASN A CA 1
ATOM 752 C C . ASN A 1 99 ? -6.199 6.082 0.113 1.00 89.25 99 ASN A C 1
ATOM 754 O O . ASN A 1 99 ? -5.266 5.359 0.468 1.00 89.25 99 ASN A O 1
ATOM 758 N N . ILE A 1 100 ? -7.339 5.598 -0.384 1.00 93.31 100 ILE A N 1
ATOM 759 C CA . ILE A 1 100 ? -7.580 4.201 -0.736 1.00 93.31 100 ILE A CA 1
ATOM 760 C C . ILE A 1 100 ? -7.794 4.166 -2.241 1.00 93.31 100 ILE A C 1
ATOM 762 O O . ILE A 1 100 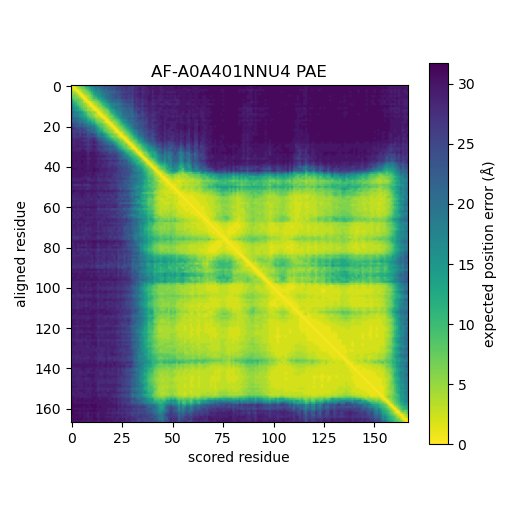? -8.643 4.891 -2.755 1.00 93.31 100 ILE A O 1
ATOM 766 N N . VAL A 1 101 ? -7.026 3.333 -2.931 1.00 93.94 101 VAL A N 1
ATOM 767 C CA . VAL A 1 101 ? -7.088 3.190 -4.383 1.00 93.94 101 VAL A CA 1
ATOM 768 C C . VAL A 1 101 ? -7.255 1.731 -4.773 1.00 93.94 101 VAL A C 1
ATOM 770 O O . VAL A 1 101 ? -6.735 0.822 -4.122 1.00 93.94 101 VAL A O 1
ATOM 773 N N . GLU A 1 102 ? -7.954 1.512 -5.877 1.00 94.75 102 GLU A N 1
ATOM 774 C CA . GLU A 1 102 ? -8.016 0.215 -6.539 1.00 94.75 102 GLU A CA 1
ATOM 775 C C . GLU A 1 102 ? -6.774 0.027 -7.425 1.00 94.75 102 GLU A C 1
ATOM 777 O O . GLU A 1 102 ? -6.419 0.913 -8.218 1.00 94.75 102 GLU A O 1
ATOM 782 N N . ILE A 1 103 ? -6.092 -1.109 -7.254 1.00 95.38 103 ILE A N 1
ATOM 783 C CA . ILE A 1 103 ? -4.973 -1.544 -8.105 1.00 95.38 103 ILE A CA 1
ATOM 784 C C . ILE A 1 103 ? -5.481 -2.514 -9.170 1.00 95.38 103 ILE A C 1
ATOM 786 O O . ILE A 1 103 ? -5.152 -2.359 -10.343 1.00 95.38 103 ILE A O 1
ATOM 790 N N . ASP A 1 104 ? -6.284 -3.486 -8.743 1.00 95.00 104 ASP A N 1
ATOM 791 C CA . ASP A 1 104 ? -6.981 -4.458 -9.583 1.00 95.00 104 ASP A CA 1
ATOM 792 C C . ASP A 1 104 ? -8.294 -4.852 -8.889 1.00 95.00 104 ASP A C 1
ATOM 794 O O . ASP A 1 104 ? -8.474 -4.581 -7.698 1.00 95.00 104 ASP A O 1
ATOM 798 N N . ALA A 1 105 ? -9.185 -5.547 -9.594 1.00 93.06 105 ALA A N 1
ATOM 799 C CA . ALA A 1 105 ? -10.513 -5.907 -9.095 1.00 93.06 105 ALA A CA 1
ATOM 800 C C . ALA A 1 105 ? -10.489 -6.690 -7.763 1.00 93.06 105 ALA A C 1
ATOM 802 O O . ALA A 1 105 ? -11.460 -6.665 -7.007 1.00 93.06 105 ALA A O 1
ATOM 803 N N . HIS A 1 106 ? -9.389 -7.393 -7.460 1.00 93.88 106 HIS A N 1
ATOM 804 C CA . HIS A 1 106 ? -9.180 -8.141 -6.212 1.00 93.88 106 HIS A CA 1
ATOM 805 C C . HIS A 1 106 ? -8.117 -7.532 -5.280 1.00 93.88 106 HIS A C 1
ATOM 807 O O . HIS A 1 106 ? -7.803 -8.141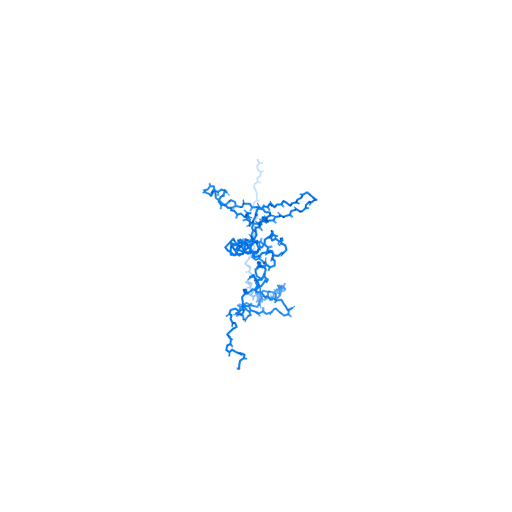 -4.255 1.00 93.88 106 HIS A O 1
ATOM 813 N N . ILE A 1 107 ? -7.549 -6.362 -5.607 1.00 95.50 107 ILE A N 1
ATOM 814 C CA . ILE A 1 107 ? -6.462 -5.726 -4.844 1.00 95.50 107 ILE A CA 1
ATOM 815 C C . ILE A 1 107 ? -6.743 -4.233 -4.634 1.00 95.50 107 ILE A C 1
ATOM 817 O O . ILE A 1 107 ? -6.696 -3.426 -5.563 1.00 95.50 107 ILE A O 1
ATOM 821 N N . GLY A 1 108 ? -6.933 -3.855 -3.369 1.00 95.06 108 GLY A N 1
ATOM 822 C CA . GLY A 1 108 ? -6.949 -2.463 -2.918 1.00 95.06 108 GLY A CA 1
ATOM 823 C C . GLY A 1 108 ? -5.650 -2.077 -2.210 1.00 95.06 108 GLY A C 1
ATOM 824 O O . GLY A 1 108 ? -5.029 -2.903 -1.540 1.00 95.06 108 GLY A O 1
ATOM 825 N N . CYS A 1 109 ? -5.252 -0.812 -2.325 1.00 95.25 109 CYS A N 1
ATOM 826 C CA . CYS A 1 109 ? -4.101 -0.240 -1.633 1.00 95.25 109 CYS A CA 1
ATOM 827 C C . CYS A 1 109 ? -4.541 0.956 -0.782 1.00 95.25 109 CYS A C 1
ATOM 829 O O . CYS A 1 109 ? -5.236 1.848 -1.265 1.00 95.25 109 CYS A O 1
ATOM 831 N N . ALA A 1 110 ? -4.124 0.975 0.483 1.00 94.69 110 ALA A N 1
ATOM 832 C CA . ALA A 1 110 ? -4.273 2.116 1.377 1.00 94.69 110 ALA A CA 1
ATOM 833 C C . ALA A 1 110 ? -2.899 2.742 1.627 1.00 94.69 110 ALA A C 1
ATOM 835 O O . ALA A 1 110 ? -1.936 2.035 1.925 1.00 94.69 110 ALA A O 1
ATOM 836 N N . MET A 1 111 ? -2.817 4.065 1.518 1.00 92.25 111 MET A N 1
ATOM 837 C CA . MET A 1 111 ? -1.566 4.809 1.651 1.00 92.25 111 MET A CA 1
ATOM 838 C C . MET A 1 111 ? -1.507 5.600 2.955 1.00 92.25 111 MET A C 1
ATOM 840 O O . MET A 1 111 ? -2.514 6.120 3.433 1.00 92.25 111 MET A O 1
ATOM 844 N N . SER A 1 112 ? -0.293 5.756 3.482 1.00 91.25 112 SER A N 1
ATOM 845 C CA . SER A 1 112 ? 0.033 6.675 4.573 1.00 91.25 112 SER A CA 1
ATOM 846 C C . SER A 1 112 ? 1.373 7.346 4.283 1.00 91.25 112 SER A C 1
ATOM 848 O O . SER A 1 112 ? 2.311 6.687 3.840 1.00 91.25 112 SER A O 1
ATOM 850 N N . GLY A 1 113 ? 1.472 8.646 4.558 1.00 89.06 113 GLY A N 1
ATOM 851 C CA . GLY A 1 113 ? 2.669 9.449 4.300 1.00 89.06 113 GLY A CA 1
ATOM 852 C C . GLY A 1 113 ? 2.481 10.422 3.136 1.00 89.06 113 GLY A C 1
ATOM 853 O O . GLY A 1 113 ? 1.426 11.049 3.010 1.00 89.06 113 GLY A O 1
ATOM 854 N N . LEU A 1 114 ? 3.519 10.589 2.312 1.00 88.44 114 LEU A N 1
ATOM 855 C CA . LEU A 1 114 ? 3.505 11.529 1.195 1.00 88.44 114 LEU A CA 1
ATOM 856 C C . LEU A 1 114 ? 2.771 10.932 -0.016 1.00 88.44 114 LEU A C 1
ATOM 858 O O . LEU A 1 114 ? 3.236 9.985 -0.644 1.00 88.44 114 LEU A O 1
ATOM 862 N N . ILE A 1 115 ? 1.630 11.527 -0.374 1.00 87.81 115 ILE A N 1
ATOM 863 C CA . ILE A 1 115 ? 0.761 11.039 -1.463 1.00 87.81 115 ILE A CA 1
ATOM 864 C C . ILE A 1 115 ? 1.491 11.021 -2.818 1.00 87.81 115 ILE A C 1
ATOM 866 O O . ILE A 1 115 ? 1.219 10.160 -3.650 1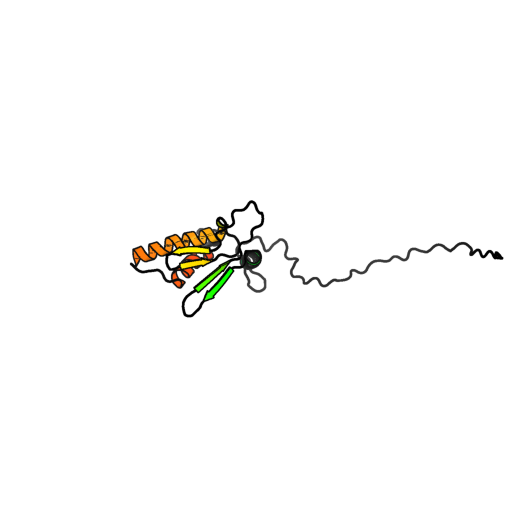.00 87.81 115 ILE A O 1
ATOM 870 N N . ALA A 1 116 ? 2.411 11.962 -3.053 1.00 87.75 116 ALA A N 1
ATOM 871 C CA . ALA A 1 116 ? 3.153 12.047 -4.310 1.00 87.75 116 ALA A CA 1
ATOM 872 C C . ALA A 1 116 ? 3.996 10.787 -4.573 1.00 87.75 116 ALA A C 1
ATOM 874 O O . ALA A 1 116 ? 3.907 10.217 -5.658 1.00 87.75 116 ALA A O 1
ATOM 875 N N . ASP A 1 117 ? 4.734 10.315 -3.569 1.00 90.19 117 ASP A N 1
ATOM 876 C CA . ASP A 1 117 ? 5.578 9.122 -3.692 1.00 90.19 117 ASP A CA 1
ATOM 877 C C . ASP A 1 117 ? 4.724 7.864 -3.842 1.00 90.19 117 ASP A C 1
ATOM 879 O O . ASP A 1 117 ? 4.998 6.987 -4.662 1.00 90.19 117 ASP A O 1
ATOM 883 N N . ALA A 1 118 ? 3.631 7.805 -3.083 1.00 91.88 118 ALA A N 1
ATOM 884 C CA . ALA A 1 118 ? 2.733 6.668 -3.103 1.00 91.88 118 ALA A CA 1
ATOM 885 C C . ALA A 1 118 ? 2.036 6.493 -4.466 1.00 91.88 118 ALA A C 1
ATOM 887 O O . ALA A 1 118 ? 1.864 5.360 -4.912 1.00 91.88 118 ALA A O 1
ATOM 888 N N . LYS A 1 119 ? 1.721 7.586 -5.180 1.00 92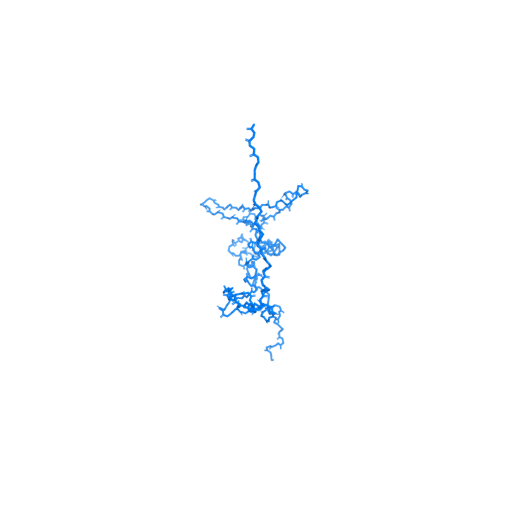.19 119 LYS A N 1
ATOM 889 C CA . LYS A 1 119 ? 1.185 7.522 -6.554 1.00 92.19 119 LYS A CA 1
ATOM 890 C C . LYS A 1 119 ? 2.124 6.794 -7.514 1.00 92.19 119 LYS A C 1
ATOM 892 O O . LYS A 1 119 ? 1.666 5.926 -8.246 1.00 92.19 119 LYS A O 1
ATOM 897 N N . THR A 1 120 ? 3.427 7.063 -7.452 1.00 93.06 120 THR A N 1
ATOM 898 C CA . THR A 1 120 ? 4.423 6.367 -8.286 1.00 93.06 120 THR A CA 1
ATOM 899 C C . THR A 1 120 ? 4.438 4.860 -8.008 1.00 93.06 120 THR A C 1
ATOM 901 O O . THR A 1 120 ? 4.494 4.048 -8.933 1.00 93.06 120 THR A O 1
ATOM 904 N N . LEU A 1 121 ? 4.340 4.471 -6.734 1.00 94.50 121 LEU A N 1
ATOM 905 C CA . LEU A 1 121 ? 4.277 3.064 -6.326 1.00 94.50 121 LEU A CA 1
ATOM 906 C C . LEU A 1 121 ? 2.978 2.384 -6.793 1.00 94.50 121 LEU A C 1
ATOM 908 O O . LEU A 1 121 ? 3.002 1.240 -7.250 1.00 94.50 121 LEU A O 1
ATOM 912 N N . ILE A 1 122 ? 1.852 3.094 -6.723 1.00 95.25 122 ILE A N 1
ATOM 913 C CA . ILE A 1 122 ? 0.548 2.627 -7.213 1.00 95.25 122 ILE A CA 1
ATOM 914 C C . ILE A 1 122 ? 0.554 2.444 -8.723 1.00 95.25 122 ILE A C 1
ATOM 916 O O . ILE A 1 122 ? 0.080 1.421 -9.212 1.00 95.25 122 ILE A O 1
ATOM 920 N N . ASP A 1 123 ? 1.096 3.405 -9.463 1.00 95.00 123 ASP A N 1
ATOM 921 C CA . ASP A 1 123 ? 1.154 3.335 -10.919 1.00 95.00 123 ASP A CA 1
ATOM 922 C C . ASP A 1 123 ? 2.015 2.149 -11.363 1.00 95.00 123 ASP A C 1
ATOM 924 O O . ASP A 1 123 ? 1.631 1.410 -12.271 1.00 95.00 123 ASP A O 1
ATOM 928 N N . LYS A 1 124 ? 3.120 1.877 -10.654 1.00 95.56 124 LYS A N 1
ATOM 929 C CA . LYS A 1 124 ? 3.899 0.651 -10.860 1.00 95.56 124 LYS A CA 1
ATOM 930 C C . LYS A 1 124 ? 3.053 -0.601 -10.635 1.00 95.56 124 LYS A C 1
ATOM 932 O O . LYS A 1 124 ? 3.056 -1.482 -11.490 1.00 95.56 124 LYS A O 1
ATOM 937 N N . ALA A 1 125 ? 2.311 -0.679 -9.532 1.00 96.75 125 ALA A N 1
ATOM 938 C CA . ALA A 1 125 ? 1.439 -1.819 -9.251 1.00 96.75 125 ALA A CA 1
ATOM 939 C C . ALA A 1 125 ? 0.372 -2.014 -10.347 1.00 96.75 125 ALA A C 1
ATOM 941 O O . ALA A 1 125 ? 0.183 -3.127 -10.834 1.00 96.75 125 ALA A O 1
ATOM 942 N N . ARG A 1 126 ? -0.256 -0.920 -10.800 1.00 96.44 126 ARG A N 1
ATOM 943 C CA . ARG A 1 126 ? -1.273 -0.909 -11.867 1.00 96.44 126 ARG A CA 1
ATOM 944 C C . ARG A 1 126 ? -0.738 -1.320 -13.233 1.00 96.44 126 ARG A C 1
ATOM 946 O O . ARG A 1 126 ? -1.510 -1.793 -14.057 1.00 96.44 126 ARG A O 1
ATOM 953 N N . VAL A 1 127 ? 0.555 -1.142 -13.492 1.00 96.50 127 VAL A N 1
ATOM 954 C CA . VAL A 1 127 ? 1.199 -1.641 -14.715 1.00 96.50 127 VAL A CA 1
ATOM 955 C C . VAL A 1 127 ? 1.568 -3.117 -14.573 1.00 96.50 127 VAL A C 1
ATOM 957 O O . VAL A 1 127 ? 1.349 -3.903 -15.494 1.00 96.50 127 VAL A O 1
ATOM 960 N N . GLU A 1 128 ? 2.102 -3.515 -13.419 1.00 96.25 128 GLU A N 1
ATOM 961 C CA . GLU A 1 128 ? 2.581 -4.881 -13.191 1.00 96.25 128 GLU A CA 1
ATOM 962 C C . GLU A 1 128 ? 1.449 -5.908 -13.120 1.00 96.25 128 GLU A C 1
ATOM 964 O O . GLU A 1 128 ? 1.584 -6.998 -13.676 1.00 96.25 128 GLU A O 1
ATOM 969 N N . THR A 1 129 ? 0.315 -5.576 -12.496 1.00 96.06 129 THR A N 1
ATOM 970 C CA . THR A 1 129 ? -0.788 -6.535 -12.332 1.00 96.06 129 THR A CA 1
ATOM 971 C C . THR A 1 129 ? -1.399 -6.991 -13.667 1.00 96.06 129 THR A C 1
ATOM 973 O O . THR A 1 129 ? -1.419 -8.201 -13.920 1.00 96.06 129 THR A O 1
ATOM 976 N N . PRO A 1 130 ? -1.804 -6.092 -14.585 1.00 95.38 130 PRO A N 1
ATOM 977 C CA . PRO A 1 130 ? -2.285 -6.496 -15.905 1.00 95.38 130 PRO A CA 1
ATOM 978 C C . PRO A 1 130 ? -1.195 -7.141 -16.764 1.00 95.38 130 PRO A C 1
ATOM 980 O O . PRO A 1 130 ? -1.491 -8.042 -17.543 1.00 95.38 130 PRO A O 1
ATOM 983 N N . ASN A 1 131 ? 0.067 -6.722 -16.623 1.00 96.38 131 ASN A N 1
ATOM 984 C CA . ASN A 1 131 ? 1.185 -7.332 -17.343 1.00 96.38 131 ASN A CA 1
ATOM 985 C C . ASN A 1 131 ? 1.408 -8.795 -16.920 1.00 96.38 131 ASN A C 1
ATOM 987 O O . ASN A 1 131 ? 1.620 -9.672 -17.763 1.00 96.38 131 ASN A O 1
ATOM 991 N N . HIS A 1 132 ? 1.302 -9.079 -15.621 1.00 96.19 132 HIS A N 1
ATOM 992 C CA . HIS A 1 132 ? 1.334 -10.440 -15.096 1.00 96.19 132 HIS A CA 1
ATOM 993 C C . HIS A 1 132 ? 0.174 -11.268 -15.654 1.00 96.19 132 HIS A C 1
ATOM 995 O O . HIS A 1 132 ? 0.392 -12.376 -16.143 1.00 96.19 132 HIS A O 1
ATOM 1001 N N . TRP A 1 133 ? -1.040 -10.709 -15.656 1.00 95.31 133 TRP A N 1
ATOM 1002 C CA . TRP A 1 133 ? -2.196 -11.373 -16.252 1.00 95.31 133 TRP A CA 1
ATOM 1003 C C . TRP A 1 133 ? -1.997 -11.643 -17.746 1.00 95.31 133 TRP A C 1
ATOM 1005 O O . TRP A 1 133 ? -2.248 -12.752 -18.200 1.00 95.31 133 TRP A O 1
ATOM 1015 N N . PHE A 1 134 ? -1.469 -10.684 -18.504 1.00 96.44 134 PHE A N 1
ATOM 1016 C CA . PHE A 1 134 ? -1.181 -10.858 -19.927 1.00 96.44 134 PHE A CA 1
ATOM 1017 C C . PHE A 1 134 ? -0.137 -11.956 -20.185 1.00 96.44 134 PHE A C 1
ATOM 1019 O O . PHE A 1 134 ? -0.275 -12.740 -21.121 1.00 96.44 134 PHE A O 1
ATOM 1026 N N . THR A 1 135 ? 0.896 -12.033 -19.345 1.00 97.00 135 THR A N 1
ATOM 1027 C CA . THR A 1 135 ? 2.017 -12.968 -19.524 1.00 97.00 135 THR A CA 1
ATOM 1028 C C . THR A 1 135 ? 1.669 -14.390 -19.083 1.00 97.00 135 THR A C 1
ATOM 1030 O O . THR A 1 135 ? 2.024 -15.355 -19.757 1.00 97.00 135 THR A O 1
ATOM 1033 N N . TYR A 1 136 ? 0.986 -14.528 -17.946 1.00 95.38 136 TYR A N 1
ATOM 1034 C CA . TYR A 1 136 ? 0.752 -15.815 -17.283 1.00 95.38 136 TYR A CA 1
ATOM 1035 C C . TYR A 1 136 ? -0.713 -16.264 -17.318 1.00 95.38 136 TYR A C 1
ATOM 1037 O O . TYR A 1 136 ? -1.024 -17.360 -16.855 1.00 95.38 136 TYR A O 1
ATOM 1045 N N . ASN A 1 137 ? -1.610 -15.446 -17.877 1.00 94.75 137 ASN A N 1
ATOM 1046 C CA . ASN A 1 137 ? -3.050 -15.692 -17.957 1.00 94.75 137 ASN A CA 1
ATOM 1047 C C . ASN A 1 137 ? -3.681 -16.024 -16.589 1.00 94.75 137 ASN A C 1
ATOM 1049 O O . ASN A 1 137 ? -4.498 -16.939 -16.468 1.00 94.75 137 ASN A O 1
ATOM 1053 N N . GLY A 1 138 ? -3.279 -15.291 -15.546 1.00 93.00 138 GLY A N 1
ATOM 1054 C CA . GLY A 1 138 ? -3.745 -15.479 -14.172 1.00 93.00 138 GLY A CA 1
ATOM 1055 C C . GLY A 1 138 ? -3.664 -14.201 -13.337 1.00 93.00 138 GLY A C 1
ATOM 1056 O O . GLY A 1 138 ? -2.852 -13.319 -13.612 1.00 93.00 138 GLY A O 1
ATOM 1057 N N . ASN A 1 139 ? -4.530 -14.083 -12.328 1.00 93.75 139 ASN A N 1
ATOM 1058 C CA . ASN A 1 139 ? -4.533 -12.948 -11.405 1.00 93.75 139 ASN A CA 1
ATOM 1059 C C . ASN A 1 139 ? -3.237 -12.923 -10.584 1.00 93.75 139 ASN A C 1
ATOM 1061 O O . ASN A 1 139 ? -2.845 -13.932 -9.996 1.00 93.75 139 ASN A O 1
ATOM 1065 N N . MET A 1 140 ? -2.601 -11.754 -10.507 1.00 95.75 140 MET A N 1
ATOM 1066 C CA . MET A 1 140 ? -1.387 -11.575 -9.714 1.00 95.75 140 MET A CA 1
ATOM 1067 C C . MET A 1 140 ? -1.706 -11.691 -8.217 1.00 95.75 140 MET A C 1
ATOM 1069 O O . MET A 1 140 ? -2.713 -11.161 -7.740 1.00 95.75 140 MET A O 1
ATOM 1073 N N . THR A 1 141 ? -0.854 -12.379 -7.456 1.00 95.81 141 THR A N 1
ATOM 1074 C CA . THR A 1 141 ? -1.011 -12.482 -5.999 1.00 95.81 141 THR A CA 1
ATOM 1075 C C . THR A 1 141 ? -0.610 -11.175 -5.314 1.00 95.81 141 THR A C 1
ATOM 1077 O O . THR A 1 141 ? 0.269 -10.456 -5.791 1.00 95.81 141 THR A O 1
ATOM 1080 N N . VAL A 1 142 ? -1.212 -10.880 -4.155 1.00 95.38 142 VAL A N 1
ATOM 1081 C CA . VAL A 1 142 ? -0.891 -9.676 -3.360 1.00 95.38 142 VAL A CA 1
ATOM 1082 C C . VAL A 1 142 ? 0.595 -9.629 -2.987 1.00 95.38 142 VAL A C 1
ATOM 1084 O O . VAL A 1 142 ? 1.215 -8.568 -3.035 1.00 95.38 142 VAL A O 1
ATOM 1087 N N . GLU A 1 143 ? 1.186 -10.781 -2.669 1.00 96.19 143 GLU A N 1
ATOM 1088 C CA . GLU A 1 143 ? 2.618 -10.911 -2.385 1.00 96.19 143 GLU A CA 1
ATOM 1089 C C . GLU A 1 143 ? 3.472 -10.510 -3.593 1.00 96.19 143 GLU A C 1
ATOM 1091 O O . GLU A 1 143 ? 4.395 -9.709 -3.459 1.00 96.19 143 GLU A O 1
ATOM 1096 N N . SER A 1 144 ? 3.125 -10.995 -4.789 1.00 96.06 144 SER A N 1
ATOM 1097 C CA . SER A 1 144 ? 3.870 -10.684 -6.007 1.00 96.06 144 SER A CA 1
ATOM 1098 C C . SER A 1 144 ? 3.787 -9.196 -6.359 1.00 96.06 144 SER A C 1
ATOM 1100 O O . SER A 1 144 ? 4.808 -8.592 -6.692 1.00 96.06 144 SER A O 1
ATOM 1102 N N . VAL A 1 145 ? 2.605 -8.579 -6.228 1.00 96.06 145 VAL A N 1
ATOM 1103 C CA . VAL A 1 145 ? 2.439 -7.126 -6.423 1.00 96.06 145 VAL A CA 1
ATOM 1104 C C . VAL A 1 145 ? 3.285 -6.355 -5.412 1.00 96.06 145 VAL A C 1
ATOM 1106 O O . VAL A 1 145 ? 4.029 -5.449 -5.786 1.00 96.06 145 VAL A O 1
ATOM 1109 N N . THR A 1 146 ? 3.224 -6.749 -4.138 1.00 96.00 146 THR A N 1
ATOM 1110 C CA . THR A 1 146 ? 3.994 -6.116 -3.058 1.00 96.00 146 THR A CA 1
ATOM 1111 C C . THR A 1 146 ? 5.492 -6.196 -3.331 1.00 96.00 146 THR A C 1
ATOM 1113 O O . THR A 1 146 ? 6.205 -5.209 -3.148 1.00 96.00 146 THR A O 1
ATOM 1116 N N . GLN A 1 147 ? 5.975 -7.334 -3.828 1.00 95.94 147 GLN A N 1
ATOM 1117 C CA . GLN A 1 147 ? 7.379 -7.505 -4.174 1.00 95.94 147 GLN A CA 1
ATOM 1118 C C . GLN A 1 147 ? 7.791 -6.639 -5.369 1.00 95.94 147 GLN A C 1
ATOM 1120 O O . GLN A 1 147 ? 8.846 -6.010 -5.325 1.00 95.94 147 GLN A O 1
ATOM 1125 N N . ALA A 1 148 ? 6.954 -6.535 -6.404 1.00 94.50 148 ALA A N 1
ATOM 1126 C CA . ALA A 1 148 ? 7.228 -5.674 -7.555 1.00 94.50 148 ALA A CA 1
ATOM 1127 C C . ALA A 1 148 ? 7.330 -4.188 -7.163 1.00 94.50 148 ALA A C 1
ATOM 1129 O O . ALA A 1 148 ? 8.239 -3.488 -7.611 1.00 94.50 148 ALA A O 1
ATOM 1130 N N . VAL A 1 149 ? 6.435 -3.723 -6.286 1.00 95.06 149 VAL A N 1
ATOM 1131 C CA . VAL A 1 149 ? 6.461 -2.355 -5.743 1.00 95.06 149 VAL A CA 1
ATOM 1132 C C . VAL A 1 149 ? 7.665 -2.142 -4.823 1.00 95.06 149 VAL A C 1
ATOM 1134 O O . VAL A 1 149 ? 8.335 -1.117 -4.915 1.00 95.06 149 VAL A O 1
ATOM 1137 N N . SER A 1 150 ? 7.987 -3.120 -3.974 1.00 94.38 150 SER A N 1
ATOM 1138 C CA . SER A 1 150 ? 9.142 -3.041 -3.069 1.00 94.38 150 SER A CA 1
ATOM 1139 C C . SER A 1 150 ? 10.463 -2.985 -3.831 1.00 94.38 150 SER A C 1
ATOM 1141 O O . SER A 1 150 ? 11.357 -2.242 -3.443 1.00 94.38 150 SER A O 1
ATOM 1143 N N . ASN A 1 151 ? 10.580 -3.708 -4.947 1.00 93.69 151 ASN A N 1
ATOM 1144 C CA . ASN A 1 151 ? 11.763 -3.642 -5.804 1.00 93.69 151 ASN A CA 1
ATOM 1145 C C . ASN A 1 151 ? 11.960 -2.237 -6.388 1.00 93.69 151 ASN A C 1
ATOM 1147 O O . ASN A 1 151 ? 13.085 -1.752 -6.410 1.00 93.69 151 ASN A O 1
ATOM 1151 N N . LEU A 1 152 ? 10.880 -1.565 -6.806 1.00 92.50 152 LEU A N 1
ATOM 1152 C CA . LEU A 1 152 ? 10.954 -0.164 -7.230 1.00 92.50 152 LEU A CA 1
ATOM 1153 C C . LEU A 1 152 ? 11.365 0.748 -6.064 1.00 92.50 152 LEU A C 1
ATOM 1155 O O . LEU A 1 152 ? 12.196 1.630 -6.241 1.00 92.50 152 LEU A O 1
ATOM 1159 N N . ALA A 1 153 ? 10.825 0.514 -4.866 1.00 90.69 153 ALA A N 1
ATOM 1160 C CA . ALA A 1 153 ? 11.166 1.299 -3.682 1.00 90.69 153 ALA A CA 1
ATOM 1161 C C . ALA A 1 153 ? 12.632 1.127 -3.231 1.00 90.69 153 ALA A C 1
ATOM 1163 O O . ALA A 1 153 ? 13.215 2.047 -2.667 1.00 90.69 153 ALA A O 1
ATOM 1164 N N . LEU A 1 154 ? 13.246 -0.032 -3.475 1.00 88.81 154 LEU A N 1
ATOM 1165 C CA . LEU A 1 154 ? 14.653 -0.276 -3.138 1.00 88.81 154 LEU A CA 1
ATOM 1166 C C . LEU A 1 154 ? 15.634 0.363 -4.128 1.00 88.81 154 LEU A C 1
ATOM 1168 O O . LEU A 1 154 ? 16.755 0.667 -3.739 1.00 88.81 154 LEU A O 1
ATOM 1172 N N . GLN A 1 155 ? 15.219 0.596 -5.376 1.00 86.12 155 GLN A N 1
ATOM 1173 C CA . GLN A 1 155 ? 16.062 1.224 -6.405 1.00 86.12 155 GLN A CA 1
ATOM 1174 C C . GLN A 1 155 ? 16.342 2.712 -6.130 1.00 86.12 155 GLN A C 1
ATOM 1176 O O . GLN A 1 155 ? 17.247 3.298 -6.729 1.00 86.12 155 GLN A O 1
ATOM 1181 N N . PHE A 1 156 ? 15.596 3.343 -5.216 1.00 76.12 156 PHE A N 1
ATOM 1182 C CA . PHE A 1 156 ? 15.849 4.724 -4.816 1.00 76.12 156 PHE A CA 1
ATOM 1183 C C . PHE A 1 156 ? 17.230 4.846 -4.146 1.00 76.12 156 PHE A C 1
ATOM 1185 O O . PHE A 1 156 ? 17.436 4.376 -3.030 1.00 76.12 156 PHE A O 1
ATOM 1192 N N . GLY A 1 157 ? 18.169 5.510 -4.829 1.00 63.34 157 GLY A N 1
ATOM 1193 C CA . GLY A 1 157 ? 19.538 5.748 -4.351 1.00 63.34 157 GLY A CA 1
ATOM 1194 C C . GLY A 1 157 ? 20.640 4.986 -5.099 1.00 63.34 157 GLY A C 1
ATOM 1195 O O . GLY A 1 157 ? 21.815 5.198 -4.800 1.00 63.34 157 GLY A O 1
ATOM 1196 N N . GLU A 1 158 ? 20.296 4.137 -6.078 1.00 62.91 158 GLU A N 1
ATOM 1197 C CA . GLU A 1 158 ? 21.282 3.420 -6.910 1.00 62.91 158 GLU A CA 1
ATOM 1198 C C . GLU A 1 158 ? 21.810 4.254 -8.100 1.00 62.91 158 GLU A C 1
ATOM 1200 O O . GLU A 1 158 ? 22.852 3.922 -8.661 1.00 62.91 158 GLU A O 1
ATOM 1205 N N . GLU A 1 159 ? 21.152 5.364 -8.465 1.00 54.69 159 GLU A N 1
ATOM 1206 C CA . GLU A 1 159 ? 21.510 6.182 -9.644 1.00 54.69 159 GLU A CA 1
ATOM 1207 C C . GLU A 1 159 ? 22.851 6.933 -9.524 1.00 54.69 159 GLU A C 1
ATOM 1209 O O . GLU A 1 159 ? 23.424 7.325 -10.539 1.00 54.69 159 GLU A O 1
ATOM 1214 N N . ASP A 1 160 ? 23.398 7.083 -8.314 1.00 53.47 160 ASP A N 1
ATOM 1215 C CA . ASP A 1 160 ? 24.699 7.736 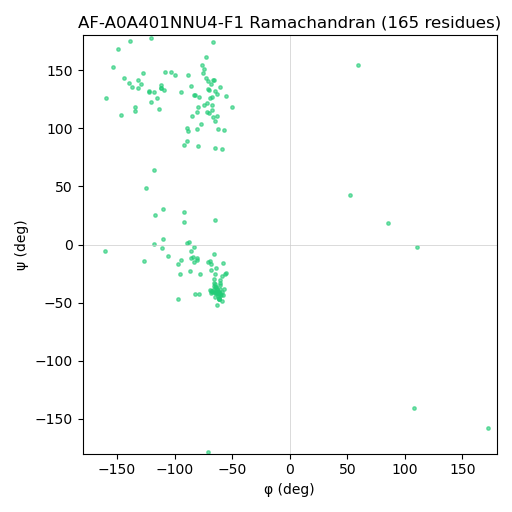-8.093 1.00 53.47 160 ASP A CA 1
ATOM 1216 C C . ASP A 1 160 ? 25.902 6.790 -8.301 1.00 53.47 160 ASP A C 1
ATOM 1218 O O . ASP A 1 160 ? 27.059 7.209 -8.185 1.00 53.47 160 ASP A O 1
ATOM 1222 N N . ALA A 1 161 ? 25.668 5.509 -8.607 1.00 50.22 161 ALA A N 1
ATOM 1223 C CA . ALA A 1 161 ? 26.731 4.588 -8.988 1.00 50.22 161 ALA A CA 1
ATOM 1224 C C . ALA A 1 161 ? 27.104 4.805 -10.463 1.00 50.22 161 ALA A C 1
ATOM 1226 O O . ALA A 1 161 ? 26.614 4.108 -11.349 1.00 50.22 161 ALA A O 1
ATOM 1227 N N . ASP A 1 162 ? 27.988 5.773 -10.729 1.00 50.25 162 ASP A N 1
ATOM 1228 C CA . ASP A 1 162 ? 28.646 5.901 -12.033 1.00 50.25 162 ASP A CA 1
ATOM 1229 C C . ASP A 1 162 ? 29.250 4.537 -12.436 1.00 50.25 162 ASP A C 1
ATOM 1231 O O . ASP A 1 162 ? 30.143 4.035 -11.738 1.00 50.25 162 ASP A O 1
ATOM 1235 N N . PRO A 1 163 ? 28.816 3.921 -13.556 1.00 54.75 163 PRO A N 1
ATOM 1236 C CA . PRO A 1 163 ? 29.381 2.662 -14.038 1.00 54.75 163 PRO A CA 1
ATOM 1237 C C . PRO A 1 163 ? 30.894 2.745 -14.307 1.00 54.75 163 PRO A C 1
ATOM 1239 O O . PRO A 1 163 ? 31.550 1.712 -14.435 1.00 54.75 163 PRO A O 1
ATOM 1242 N N . GLY A 1 164 ? 31.456 3.959 -14.395 1.00 49.97 164 GLY A N 1
ATOM 1243 C CA . GLY A 1 164 ? 32.881 4.221 -14.601 1.00 49.97 164 GLY A CA 1
ATOM 1244 C C . GLY A 1 164 ? 33.775 4.123 -13.359 1.00 49.97 164 GLY A C 1
ATOM 1245 O O . GLY A 1 164 ? 34.993 4.089 -13.513 1.00 49.97 164 GLY A O 1
ATOM 1246 N N . ALA A 1 165 ? 33.228 4.048 -12.140 1.00 50.81 165 ALA A N 1
ATOM 1247 C CA . ALA A 1 165 ? 34.038 4.068 -10.911 1.00 50.81 165 ALA A CA 1
ATOM 1248 C C . ALA A 1 165 ? 34.586 2.690 -10.476 1.00 50.81 165 ALA A C 1
ATOM 1250 O O . ALA A 1 165 ? 35.356 2.609 -9.519 1.00 50.81 165 ALA A O 1
ATOM 1251 N N . MET A 1 166 ? 34.197 1.611 -11.166 1.00 53.62 166 MET A N 1
ATOM 1252 C CA . MET A 1 166 ? 34.599 0.225 -10.868 1.00 53.62 166 MET A CA 1
ATOM 1253 C C . MET A 1 166 ? 35.407 -0.431 -12.006 1.00 53.62 166 MET A C 1
ATOM 1255 O O . MET A 1 166 ? 35.405 -1.656 -12.134 1.00 53.62 166 MET A O 1
ATOM 1259 N N . SER A 1 167 ? 36.091 0.365 -12.838 1.00 39.81 167 SER A N 1
ATOM 1260 C CA . SER A 1 167 ? 37.081 -0.109 -13.825 1.00 39.81 167 SER A CA 1
ATOM 1261 C C . SER A 1 167 ? 38.493 0.347 -13.482 1.00 39.81 167 SER A C 1
ATOM 1263 O O . SER A 1 167 ? 38.652 1.521 -13.085 1.00 39.81 167 SER A O 1
#

InterPro domains:
  IPR000426 Proteasome alpha-subunit, N-terminal domain [PF10584] (41-63)
  IPR000426 Proteasome alpha-subunit, N-terminal domain [PS00388] (41-63)
  IPR000426 Proteasome alpha-subunit, N-terminal domain [SM00948] (41-63)
  IPR001353 Proteasome, subunit alpha/beta [PF00227] (65-155)
  IPR023332 Proteasome alpha-type subunit [PS51475] (56-167)
  IPR029055 Nucleophile aminohydrolases, N-terminal [G3DSA:3.60.20.10] (34-165)
  IPR029055 Nucleophile aminohydrolases, N-terminal [SSF56235] (40-156)
  IPR050115 Proteasome subunit alpha [PTHR11599] (45-158)

Radius of gyration: 32.75 Å; Cα contacts (8 Å, |Δi|>4): 120; chains: 1; bounding box: 53×76×89 Å

Mean predicted aligned error: 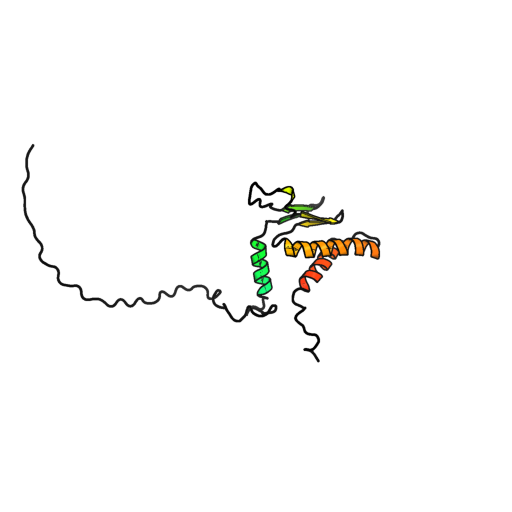15.18 Å

Secondary structure (DSSP, 8-state):
------------PPPPPP----PPP-------GGG---SSSTT-TTPBPTTS-BHHHHHHHHHHTTS--EEEEE-SS-EEEEE------TTS-GGG---EEEEETTEEEE--S-HHHHHHHHHHHHHHHHHHHHHHSSPPPHHHHHHHHHHHHHTTT-TT--GGGG-

Nearest PDB structures (foldseek):
  8bzl-assembly1_D  TM=9.618E-01  e=2.249E-15  Homo sapiens
  8bzl-assembly1_R  TM=9.318E-01  e=1.181E-15  Homo sapiens
  6xmj-assembly1_E  TM=9.625E-01  e=3.105E-15  Homo sapiens
  9e8j-assembly1_K  TM=9.281E-01  e=8.554E-16  Homo sapiens
  7ls5-assembly1_E  TM=9.383E-01  e=1.833E-12  Saccharomyces cerevisiae S288C

Organism: Scyliorhinus torazame (NCBI:txid75743)

Solvent-accessible surface area (backbone atoms only — not comparable to full-atom values): 11243 Å² total; per-residue (Å²): 136,89,83,89,86,89,82,90,82,84,83,80,86,82,81,86,83,76,86,77,85,76,77,80,76,83,81,80,72,83,64,76,82,84,76,78,76,85,82,78,60,86,81,48,88,83,31,65,43,100,88,70,45,52,52,59,60,53,53,51,54,60,52,37,72,73,29,47,60,59,49,76,48,80,57,97,89,49,74,49,77,52,65,53,80,83,79,89,49,94,86,58,64,72,86,75,65,73,50,63,45,80,57,47,102,90,39,76,47,77,54,63,32,64,66,72,64,49,49,57,44,48,53,50,36,45,51,50,42,56,48,42,25,71,74,69,74,42,86,64,50,71,67,58,45,50,48,58,35,48,54,59,64,63,52,68,78,57,84,79,63,60,84,73,80,82,113

Sequence (167 aa):
MAPAMDRTWSPGPEPPLSPVSRNPLPLSITTPAMFIIRSKFDRGVNTFSPEGRLFQVEYAIEAIKLGSTAIGIQTTEGVVLAVENRITSPLMEPNNIENIVEIDAHIGCAMSGLIADAKTLIDKARVETPNHWFTYNGNMTVESVTQAVSNLALQFGEEDADPGAMS

Foldseek 3Di:
DDDDDDDDDDDDDDDDDDDDDDDDDDPPPPPPPPPPPPDDQVPAQQGADPVGDRPNVVVQVVQLVVWWDKDWDDDPVGIDIDTDQDDPDPPDDSVVPPQWDDLDPRDIDGDTGDVVVVVVLSVQLNVVQVVCCVVVVDGDDPVRSVVSSVVVVVCVRVVPPDPPPPD